Protein AF-A0A553UEZ7-F1 (afdb_monomer)

Nearest PDB structures (foldseek):
  8urk-assembly1_B  TM=8.971E-01  e=1.470E-05  Burkholderia cenocepacia
  2zif-assembly1_A  TM=9.315E-01  e=8.477E-04  Thermus thermophilus
  5hfj-assembly1_A  TM=8.922E-01  e=2.448E-03  Helicobacter pylori 26695
  3egi-assembly1_D  TM=8.583E-01  e=1.918E-02  Homo sapiens
  3egi-assembly1_C  TM=7.714E-01  e=2.313E-02  Homo sapiens

Foldseek 3Di:
DDDDDDDDDDDDDDPPPPPPDPPRDDDDDDDPVPDPDPPDDDLVVLLVVCVSADVAGEAEAQDCQLQSNLLSCLVVVHHYDYHHDDPVRVVNNVVSNVVSNVVVVPPD

Secondary structure (DSSP, 8-state):
----------SSSPPSSPP----S-------GGG-SSTTPPPHHHHHHHHTTSPTT-EEEETT-TTTHHHHHHHHTT-EEEE--S-HHHHHHHHHHHHHHHHHGGG--

Organism: NCBI:txid2316080

Sequence (108 aa):
QQCEFILWGTKGELPSREPDYHYGYVQAYLHASKKQHATQKPTEVLKHLLEIVPKGGVVLDCFCGSGSTGVACVQLGLDFIGIEKSKEYAKIAQENLKRAMGAEGLFA

InterPro domains:
  IPR001091 Restriction/modification DNA-methyltransferase [PR00508] (37-54)
  IPR001091 Restriction/modification DNA-methyltransferase [PR00508] (55-73)
  IPR001091 Restriction/modification DNA-methyltransferase [PR00508] (78-98)
  IPR002941 DNA methylase N-4/N-6 [PF01555] (32-95)
  IPR029063 S-adenosyl-L-methionine-dependent methyltransferase superfamily [G3DSA:3.40.50.150] (1-104)
  IPR029063 S-adenosyl-L-methionine-dependent methyltransferase superfamily [SSF53335] (2-98)

Mean predicted aligned error: 7.9 Å

Structure (mmCIF, N/CA/C/O backbone):
data_AF-A0A553UEZ7-F1
#
_entry.id   AF-A0A553UEZ7-F1
#
loop_
_atom_site.group_PDB
_atom_site.id
_atom_site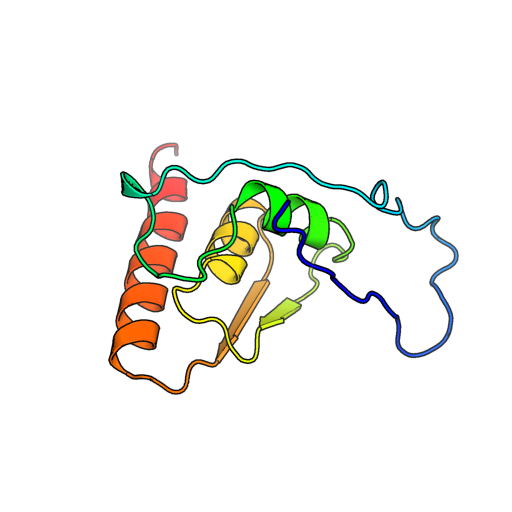.type_symbol
_atom_site.label_atom_id
_atom_site.label_alt_id
_atom_site.label_comp_id
_atom_site.label_asym_id
_atom_site.label_entity_id
_atom_site.label_seq_id
_atom_site.pdbx_PDB_ins_code
_atom_site.Cartn_x
_atom_site.Cartn_y
_atom_site.Cartn_z
_atom_site.occupancy
_atom_site.B_iso_or_equiv
_atom_site.auth_seq_id
_atom_site.auth_comp_id
_atom_site.auth_asym_id
_atom_site.auth_atom_id
_atom_site.pdbx_PDB_model_num
ATOM 1 N N . GLN A 1 1 ? 8.773 21.438 6.651 1.00 49.97 1 GLN A N 1
ATOM 2 C CA . GLN A 1 1 ? 8.290 20.601 5.535 1.00 49.97 1 GLN A CA 1
ATOM 3 C C . GLN A 1 1 ? 8.365 19.152 5.996 1.00 49.97 1 GLN A C 1
ATOM 5 O O . GLN A 1 1 ? 9.460 18.693 6.287 1.00 49.97 1 GLN A O 1
ATOM 10 N N . GLN A 1 2 ? 7.228 18.476 6.183 1.00 76.62 2 GLN A N 1
ATOM 11 C CA . GLN A 1 2 ? 7.202 17.026 6.415 1.00 76.62 2 GLN A CA 1
ATOM 12 C C . GLN A 1 2 ? 7.221 16.363 5.038 1.00 76.62 2 GLN A C 1
ATOM 14 O O . GLN A 1 2 ? 6.222 16.414 4.328 1.00 76.62 2 GLN A O 1
ATOM 19 N N . CYS A 1 3 ? 8.373 15.838 4.632 1.00 78.62 3 CYS A N 1
ATOM 20 C CA . CYS A 1 3 ? 8.471 14.942 3.486 1.00 78.62 3 CYS A CA 1
ATOM 21 C C . CYS A 1 3 ? 8.561 13.506 4.000 1.00 78.62 3 CYS A C 1
ATOM 23 O O . CYS A 1 3 ? 9.053 13.255 5.101 1.00 78.62 3 CYS A O 1
ATOM 25 N N . GLU A 1 4 ? 8.059 12.578 3.204 1.00 84.44 4 GLU A N 1
ATOM 26 C CA . GLU A 1 4 ? 8.214 11.151 3.432 1.00 84.44 4 GLU A CA 1
ATOM 27 C C . GLU A 1 4 ? 8.963 10.565 2.240 1.00 84.44 4 GLU A C 1
ATOM 29 O O . GLU A 1 4 ? 8.833 11.062 1.121 1.00 84.44 4 GLU A O 1
ATOM 34 N N . PHE A 1 5 ? 9.754 9.526 2.488 1.00 85.50 5 PHE A N 1
ATOM 35 C CA . PHE A 1 5 ? 10.585 8.887 1.474 1.00 85.50 5 PHE A CA 1
ATOM 36 C C . PHE A 1 5 ? 10.108 7.462 1.223 1.00 85.50 5 PHE A C 1
ATOM 38 O O . PHE A 1 5 ? 9.680 6.769 2.148 1.00 85.50 5 PHE A O 1
ATOM 45 N N . ILE A 1 6 ? 10.220 7.027 -0.029 1.00 86.25 6 ILE A N 1
ATOM 46 C CA . ILE A 1 6 ? 9.922 5.666 -0.471 1.00 86.25 6 ILE A CA 1
ATOM 47 C C . ILE A 1 6 ? 11.147 5.152 -1.220 1.00 86.25 6 ILE A C 1
ATOM 49 O O . ILE A 1 6 ? 11.765 5.885 -1.990 1.00 86.25 6 ILE A O 1
ATOM 53 N N . LEU A 1 7 ? 11.499 3.892 -0.976 1.00 87.00 7 LEU A N 1
ATOM 54 C CA . LEU A 1 7 ? 12.537 3.187 -1.716 1.00 87.00 7 LEU A CA 1
ATOM 55 C C . LEU A 1 7 ? 11.875 2.234 -2.706 1.00 87.00 7 LEU A C 1
ATOM 57 O O . LEU A 1 7 ? 10.956 1.501 -2.341 1.00 87.00 7 LEU A O 1
ATOM 61 N N . TRP A 1 8 ? 12.369 2.235 -3.941 1.00 84.75 8 TRP A N 1
ATOM 62 C CA . TRP A 1 8 ? 11.927 1.335 -4.997 1.00 84.75 8 TRP A CA 1
ATOM 63 C C . TRP A 1 8 ? 13.088 0.465 -5.471 1.00 84.75 8 TRP A C 1
ATOM 65 O O . TRP A 1 8 ? 14.225 0.926 -5.572 1.00 84.75 8 TRP A O 1
ATOM 75 N N . GLY A 1 9 ? 12.793 -0.800 -5.750 1.00 84.94 9 GLY A N 1
ATOM 76 C CA . GLY A 1 9 ? 13.768 -1.758 -6.240 1.00 84.94 9 GLY A CA 1
ATOM 77 C C . GLY A 1 9 ? 13.093 -3.011 -6.777 1.00 84.94 9 GLY A C 1
ATOM 78 O O . GLY A 1 9 ? 11.962 -3.333 -6.412 1.00 84.94 9 GLY A O 1
ATOM 79 N N . THR A 1 10 ? 13.804 -3.729 -7.638 1.00 85.44 10 THR A N 1
ATOM 80 C CA . THR A 1 10 ? 13.362 -4.997 -8.218 1.00 85.44 10 THR A CA 1
ATOM 81 C C . THR A 1 10 ? 14.296 -6.121 -7.783 1.00 85.44 10 THR A C 1
ATOM 83 O O . THR A 1 10 ? 15.469 -5.909 -7.470 1.00 85.44 10 THR A O 1
ATOM 86 N N . LYS A 1 11 ? 13.779 -7.350 -7.742 1.00 87.94 11 LYS A N 1
ATOM 87 C CA . LYS A 1 11 ? 14.613 -8.540 -7.572 1.00 87.94 11 LYS A CA 1
ATOM 88 C C . LYS A 1 11 ? 15.017 -9.055 -8.952 1.00 87.94 11 LYS A C 1
ATOM 90 O O . LYS A 1 11 ? 14.172 -9.591 -9.661 1.00 87.94 11 LYS A O 1
ATOM 95 N N . GLY A 1 12 ? 16.303 -8.966 -9.279 1.00 86.00 12 GLY A N 1
ATOM 96 C CA . GLY A 1 12 ? 16.844 -9.413 -10.566 1.00 86.00 12 GLY A CA 1
ATOM 97 C C . GLY A 1 12 ? 16.911 -8.284 -11.590 1.00 86.00 12 GLY A C 1
ATOM 98 O O . GLY A 1 12 ? 16.982 -7.113 -11.220 1.00 86.00 12 GLY A O 1
ATOM 99 N N . GLU A 1 13 ? 16.923 -8.644 -12.872 1.00 76.56 13 GLU A N 1
ATOM 100 C CA . GLU A 1 13 ? 16.994 -7.663 -13.954 1.00 76.56 13 GLU A CA 1
ATOM 101 C C . GLU A 1 13 ? 15.737 -6.796 -14.002 1.00 76.56 13 GLU A C 1
ATOM 103 O O . GLU A 1 13 ? 14.617 -7.256 -13.759 1.00 76.56 13 GLU A O 1
ATOM 108 N N . LEU A 1 14 ? 15.936 -5.519 -14.321 1.00 69.00 14 LEU A N 1
ATOM 109 C CA . LEU A 1 14 ? 14.829 -4.627 -14.605 1.00 69.00 14 LEU A CA 1
ATOM 110 C C . LEU A 1 14 ? 14.162 -5.120 -15.900 1.00 69.00 14 LEU A C 1
ATOM 112 O O . LEU A 1 14 ? 14.870 -5.283 -16.898 1.00 69.00 14 LEU A O 1
ATOM 116 N N . PRO A 1 15 ? 12.844 -5.383 -15.926 1.00 66.62 15 PRO A N 1
ATOM 117 C CA . PRO A 1 15 ? 12.181 -5.707 -17.182 1.00 66.62 15 PRO A CA 1
ATOM 118 C C . PRO A 1 15 ? 12.462 -4.598 -18.204 1.00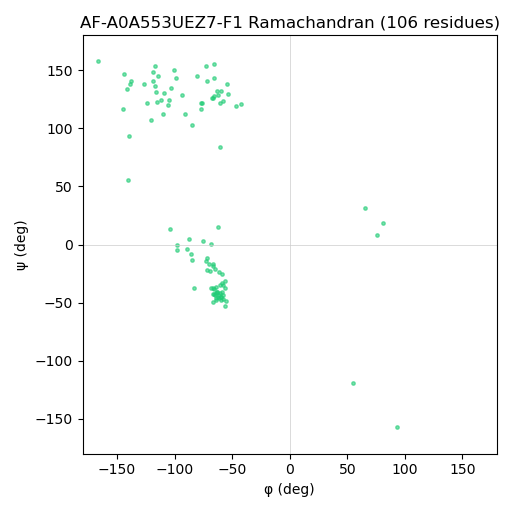 66.62 15 PRO A C 1
ATOM 120 O O . PRO A 1 15 ? 12.411 -3.425 -17.863 1.00 66.62 15 PRO A O 1
ATOM 123 N N . SER A 1 16 ? 12.745 -4.966 -19.457 1.00 60.97 16 SER A N 1
ATOM 124 C CA . SER A 1 16 ? 13.089 -4.023 -20.540 1.00 60.97 16 SER A CA 1
ATOM 125 C C . SER A 1 16 ? 11.935 -3.122 -20.989 1.00 60.97 16 SER A C 1
ATOM 127 O O . SER A 1 16 ? 12.086 -2.327 -21.916 1.00 60.97 16 SER A O 1
ATOM 129 N N . ARG A 1 17 ? 10.765 -3.266 -20.363 1.00 61.22 17 ARG A N 1
ATOM 130 C CA . ARG A 1 17 ? 9.701 -2.274 -20.457 1.00 61.22 17 ARG A CA 1
ATOM 131 C C . ARG A 1 17 ? 10.241 -1.055 -19.736 1.00 61.22 17 ARG A C 1
ATOM 133 O O . ARG A 1 17 ? 10.669 -1.215 -18.596 1.00 61.22 17 ARG A O 1
ATOM 140 N N . GLU A 1 18 ? 10.258 0.110 -20.379 1.00 53.31 18 GLU A N 1
ATOM 141 C CA . GLU A 1 18 ? 10.532 1.337 -19.634 1.00 53.31 18 GLU A CA 1
ATOM 142 C C . GLU A 1 18 ? 9.666 1.297 -18.371 1.00 53.31 18 GLU A C 1
ATOM 144 O O . GLU A 1 18 ? 8.446 1.131 -18.486 1.00 53.31 18 GLU A O 1
ATOM 149 N N . PRO A 1 19 ? 10.246 1.314 -17.160 1.00 53.00 19 PRO A N 1
ATOM 150 C CA . PRO A 1 19 ? 9.431 1.692 -16.033 1.00 53.00 19 PRO A CA 1
ATOM 151 C C . PRO A 1 19 ? 8.977 3.113 -16.357 1.00 53.00 19 PRO A C 1
ATOM 153 O O . PRO A 1 19 ? 9.816 3.990 -16.558 1.00 53.00 19 PRO A O 1
ATOM 156 N N . ASP A 1 20 ? 7.669 3.341 -16.417 1.00 53.75 20 ASP A N 1
ATOM 157 C CA . ASP A 1 20 ? 7.131 4.677 -16.200 1.00 53.75 20 ASP A CA 1
ATOM 158 C C . ASP A 1 20 ? 7.554 5.059 -14.773 1.00 53.75 20 ASP A C 1
ATOM 160 O O . ASP A 1 20 ? 6.876 4.774 -13.789 1.00 53.75 20 ASP A O 1
ATOM 164 N N . TYR A 1 21 ? 8.778 5.561 -14.617 1.00 58.75 21 TYR A N 1
ATOM 165 C CA . TYR A 1 21 ? 9.295 5.986 -13.330 1.00 58.75 21 TYR A CA 1
ATOM 166 C C . TYR A 1 21 ? 8.436 7.145 -12.843 1.00 58.75 21 TYR A C 1
ATOM 168 O O . TYR A 1 21 ? 8.186 8.119 -13.553 1.00 58.75 21 TYR A O 1
ATOM 176 N N . HIS A 1 22 ? 8.019 7.059 -11.589 1.00 59.38 22 HIS A N 1
ATOM 177 C CA . HIS A 1 22 ? 7.308 8.140 -10.936 1.00 59.38 22 HIS A CA 1
ATOM 178 C C . HIS A 1 22 ? 8.242 9.341 -10.778 1.00 59.38 22 HIS A C 1
ATOM 180 O O . HIS A 1 22 ? 9.350 9.205 -10.249 1.00 59.38 22 HIS A O 1
ATOM 186 N N . TYR A 1 23 ? 7.795 10.520 -11.229 1.00 54.91 23 TYR A N 1
ATOM 187 C CA . TYR A 1 23 ? 8.414 11.801 -10.886 1.00 54.91 23 TYR A CA 1
ATOM 188 C C . TYR A 1 23 ? 8.744 11.761 -9.392 1.00 54.91 23 TYR A C 1
ATOM 190 O O . TYR A 1 23 ? 7.849 11.534 -8.580 1.00 54.91 23 TYR A O 1
ATOM 198 N N . GLY A 1 24 ? 10.022 11.919 -9.027 1.00 68.50 24 GLY A N 1
ATOM 199 C CA . GLY A 1 24 ? 10.560 11.664 -7.677 1.00 68.50 24 GLY A CA 1
ATOM 200 C C . GLY A 1 24 ? 9.987 12.532 -6.544 1.00 68.50 24 GLY A C 1
ATOM 201 O O . GLY A 1 24 ? 10.567 12.605 -5.464 1.00 68.50 24 GLY A O 1
ATOM 202 N N . TYR A 1 25 ? 8.868 13.208 -6.790 1.00 73.00 25 TYR A N 1
ATOM 203 C CA . TYR A 1 25 ? 8.112 14.019 -5.865 1.00 73.00 25 TYR A CA 1
ATOM 204 C C . TYR A 1 25 ? 6.608 13.898 -6.150 1.00 73.00 25 TYR A C 1
ATOM 206 O O . TYR A 1 25 ? 6.126 14.330 -7.196 1.00 73.00 25 TYR A O 1
ATOM 214 N N . VAL A 1 26 ? 5.859 13.367 -5.182 1.00 75.12 26 VAL A N 1
ATOM 215 C CA . VAL A 1 26 ? 4.390 13.348 -5.194 1.00 75.12 26 VAL A CA 1
ATOM 216 C C . VAL A 1 26 ? 3.893 14.207 -4.041 1.00 75.12 26 VAL A C 1
ATOM 218 O O . VAL A 1 26 ? 4.216 13.951 -2.880 1.00 75.12 26 VAL A O 1
ATOM 221 N N . GLN A 1 27 ? 3.083 15.220 -4.347 1.00 75.62 27 GLN A N 1
ATOM 222 C CA . GLN A 1 27 ? 2.447 16.062 -3.339 1.00 75.62 27 GLN A CA 1
ATOM 223 C C . GLN A 1 27 ? 0.969 15.708 -3.228 1.00 75.62 27 GLN A C 1
ATOM 225 O O . GLN A 1 27 ? 0.211 15.838 -4.185 1.00 75.62 27 GLN A O 1
ATOM 230 N N . ALA A 1 28 ? 0.546 15.295 -2.038 1.00 74.75 28 ALA A N 1
ATOM 231 C CA . ALA A 1 28 ? -0.850 15.006 -1.757 1.00 7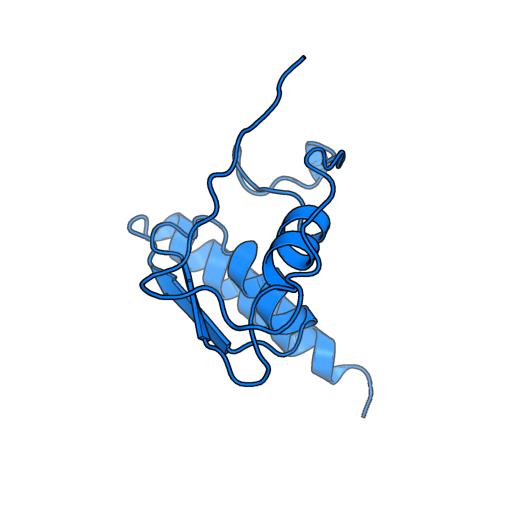4.75 28 ALA A CA 1
ATOM 232 C C . ALA A 1 28 ? -1.251 15.558 -0.390 1.00 74.75 28 ALA A C 1
ATOM 234 O O . ALA A 1 28 ? -0.500 15.481 0.583 1.00 74.75 28 ALA A O 1
ATOM 235 N N . TYR A 1 29 ? -2.462 16.105 -0.321 1.00 70.94 29 TYR A N 1
ATOM 236 C CA . TYR A 1 29 ? -3.026 16.677 0.895 1.00 70.94 29 TYR A CA 1
ATOM 237 C C . TYR A 1 29 ? -4.068 15.727 1.482 1.00 70.94 29 TYR A C 1
ATOM 239 O O . TYR A 1 29 ? -5.046 15.382 0.822 1.00 70.94 29 TYR A O 1
ATOM 247 N N . LEU A 1 30 ? -3.890 15.336 2.747 1.00 66.12 30 LEU A N 1
ATOM 248 C CA . LEU A 1 30 ? -4.911 14.613 3.503 1.00 66.12 30 LEU A CA 1
ATOM 249 C C . LEU A 1 30 ? -5.474 15.527 4.587 1.00 66.12 30 LEU A C 1
ATOM 251 O O . LEU A 1 30 ? -4.780 15.868 5.545 1.00 66.12 30 LEU A O 1
ATOM 255 N N . HIS A 1 31 ? -6.740 15.919 4.451 1.00 63.06 31 HIS A N 1
ATOM 256 C CA . HIS A 1 31 ? -7.427 16.656 5.507 1.00 63.06 31 HIS A CA 1
ATOM 257 C C . HIS A 1 31 ? -7.509 15.793 6.772 1.00 63.06 31 HIS A C 1
ATOM 259 O O . HIS A 1 31 ? -7.968 14.653 6.719 1.00 63.06 31 HIS A O 1
ATOM 265 N N . ALA A 1 32 ? -7.092 16.345 7.915 1.00 59.47 32 ALA A N 1
ATOM 266 C CA . ALA A 1 32 ? -7.044 15.626 9.191 1.00 59.47 32 ALA A CA 1
ATOM 267 C C . ALA A 1 32 ? -8.403 15.030 9.602 1.00 59.47 32 ALA A C 1
ATOM 269 O O . ALA A 1 32 ? -8.443 13.952 10.179 1.00 59.47 32 ALA A O 1
ATOM 270 N N . SER A 1 33 ? -9.513 15.674 9.227 1.00 58.50 33 SER A N 1
ATOM 271 C CA . SER A 1 33 ? -10.879 15.189 9.475 1.00 58.50 33 SER A CA 1
ATOM 272 C C . SER A 1 33 ? -11.253 13.915 8.709 1.00 58.50 33 SER A C 1
ATOM 274 O O . SER A 1 33 ? -12.229 13.263 9.062 1.00 58.50 33 SER A O 1
ATOM 276 N N . LYS A 1 34 ? -10.495 13.546 7.668 1.00 60.06 34 LYS A N 1
ATOM 277 C CA . LYS A 1 34 ? -10.682 12.301 6.907 1.00 60.06 34 LYS A CA 1
ATOM 278 C C . LYS A 1 34 ? -9.732 11.182 7.347 1.00 60.06 34 LYS A C 1
ATOM 280 O O . LYS A 1 34 ? -9.850 10.071 6.839 1.00 60.06 34 LYS A O 1
ATOM 285 N N . LYS A 1 35 ? -8.801 11.453 8.273 1.00 57.84 35 LYS A N 1
ATOM 286 C CA . LYS A 1 35 ? -7.872 10.443 8.787 1.00 57.84 35 LYS A CA 1
ATOM 287 C C . LYS A 1 35 ? -8.582 9.545 9.791 1.00 57.84 35 LYS A C 1
ATOM 289 O O . LYS A 1 35 ? -8.957 9.990 10.868 1.00 57.84 35 LYS A O 1
ATOM 294 N N . GLN A 1 36 ? -8.689 8.264 9.463 1.00 59.47 36 GLN A N 1
ATOM 295 C CA . GLN A 1 36 ? -9.066 7.236 10.442 1.00 59.47 36 GLN A CA 1
ATOM 296 C C . GLN A 1 36 ? -7.859 6.719 11.235 1.00 59.47 36 GLN A C 1
ATOM 298 O O . GLN A 1 36 ? -8.021 6.051 12.250 1.00 59.47 36 GLN A O 1
ATOM 303 N N . HIS A 1 37 ? -6.644 7.031 10.775 1.00 59.72 37 HIS A N 1
ATOM 304 C CA . HIS A 1 37 ? -5.401 6.652 11.428 1.00 59.72 37 HIS A CA 1
ATOM 305 C C . HIS A 1 37 ? -4.345 7.751 11.284 1.00 59.72 37 HIS A C 1
ATOM 307 O O . HIS A 1 37 ? -4.271 8.421 10.250 1.00 59.72 37 HIS A O 1
ATOM 313 N N . ALA A 1 38 ? -3.489 7.907 12.298 1.00 56.00 38 ALA A N 1
ATOM 314 C CA . ALA A 1 38 ? -2.470 8.956 12.344 1.00 56.00 38 ALA A CA 1
ATOM 315 C C . ALA A 1 38 ? -1.535 8.934 11.116 1.00 56.00 38 ALA A C 1
ATOM 317 O O . ALA A 1 38 ? -1.195 9.992 10.573 1.00 56.00 38 ALA A O 1
ATOM 318 N N . THR A 1 39 ? -1.186 7.735 10.636 1.00 60.91 39 THR A N 1
ATOM 319 C CA . THR A 1 39 ? -0.225 7.509 9.540 1.00 60.91 39 THR A CA 1
ATOM 320 C C . THR A 1 39 ? -0.865 7.137 8.198 1.00 60.91 39 THR A C 1
ATOM 322 O O . THR A 1 39 ? -0.155 6.698 7.294 1.00 60.91 39 THR A O 1
ATOM 325 N N . GLN A 1 40 ? -2.186 7.302 8.045 1.00 67.69 40 GLN A N 1
ATOM 326 C CA . GLN A 1 40 ? -2.877 6.978 6.793 1.00 67.69 40 GLN A CA 1
ATOM 327 C C . GLN A 1 40 ? -2.288 7.782 5.623 1.00 67.69 40 GLN A C 1
ATOM 329 O O . GLN A 1 40 ? -2.253 9.016 5.670 1.00 67.69 40 GLN A O 1
ATOM 334 N N . LYS A 1 41 ? -1.827 7.080 4.580 1.00 77.62 41 LYS A N 1
ATOM 335 C CA . LYS A 1 41 ? -1.348 7.704 3.341 1.00 77.62 41 LYS A CA 1
ATOM 336 C C . LYS A 1 41 ? -2.535 8.079 2.448 1.00 77.62 41 LYS A C 1
ATOM 338 O O . LYS A 1 41 ? -3.526 7.345 2.434 1.00 77.62 41 LYS A O 1
ATOM 343 N N . PRO A 1 42 ? -2.466 9.191 1.696 1.00 81.75 42 PRO A N 1
ATOM 344 C CA . PRO A 1 42 ? -3.478 9.511 0.697 1.00 81.75 42 PRO A CA 1
ATOM 345 C C . PRO A 1 42 ? -3.568 8.409 -0.363 1.00 81.75 42 PRO A C 1
ATOM 347 O O . PRO A 1 42 ? -2.549 8.003 -0.917 1.00 81.75 42 PRO A O 1
ATOM 350 N N . THR A 1 43 ? -4.783 7.955 -0.675 1.00 82.56 43 THR A N 1
ATOM 351 C CA . THR A 1 43 ? -5.010 6.875 -1.650 1.00 82.56 43 THR A CA 1
ATOM 352 C C . THR A 1 43 ? -4.459 7.211 -3.033 1.00 82.56 43 THR A C 1
ATOM 354 O O . THR A 1 43 ? -3.952 6.322 -3.698 1.00 82.56 43 THR A O 1
ATOM 357 N N . GLU A 1 44 ? -4.471 8.482 -3.441 1.00 82.88 44 GLU A N 1
ATOM 358 C CA . GLU A 1 44 ? -3.912 8.910 -4.733 1.00 82.88 44 GLU A CA 1
ATOM 359 C C . GLU A 1 44 ? -2.397 8.685 -4.830 1.00 82.88 44 GLU A C 1
ATOM 361 O O . GLU A 1 44 ? -1.908 8.254 -5.868 1.00 82.88 44 GLU A O 1
ATOM 366 N N . VAL A 1 45 ? -1.656 8.872 -3.728 1.00 86.50 45 VAL A N 1
ATOM 367 C CA . VAL A 1 45 ? -0.222 8.530 -3.687 1.00 86.50 45 VAL A CA 1
ATOM 368 C C . VAL A 1 45 ? -0.045 7.026 -3.855 1.00 86.50 45 VAL A C 1
ATOM 370 O O . VAL A 1 45 ? 0.816 6.589 -4.605 1.00 86.50 45 VAL A O 1
ATOM 373 N N . LEU A 1 46 ? -0.875 6.229 -3.178 1.00 89.94 46 LEU A N 1
ATOM 374 C CA . LEU A 1 46 ? -0.795 4.771 -3.257 1.00 89.94 46 LEU A CA 1
ATOM 375 C C . LEU A 1 46 ? -1.153 4.257 -4.651 1.00 89.94 46 LEU A C 1
ATOM 377 O O . LEU A 1 46 ? -0.450 3.396 -5.155 1.00 89.94 46 LEU A O 1
ATOM 381 N N . LYS A 1 47 ? -2.194 4.799 -5.291 1.00 88.56 47 LYS A N 1
ATOM 382 C CA . LYS A 1 47 ? -2.556 4.434 -6.666 1.00 88.56 47 LYS A CA 1
ATOM 383 C C . LYS A 1 47 ? -1.408 4.680 -7.626 1.00 88.56 47 LYS A C 1
ATOM 385 O O . LYS A 1 47 ? -1.081 3.782 -8.387 1.00 88.56 47 LYS A O 1
ATOM 390 N N . HIS A 1 48 ? -0.782 5.852 -7.525 1.00 86.50 48 HIS A N 1
ATOM 391 C CA . HIS A 1 48 ? 0.376 6.183 -8.339 1.00 86.50 48 HIS A CA 1
ATOM 392 C C . HIS A 1 48 ? 1.486 5.145 -8.152 1.00 86.50 48 HIS A C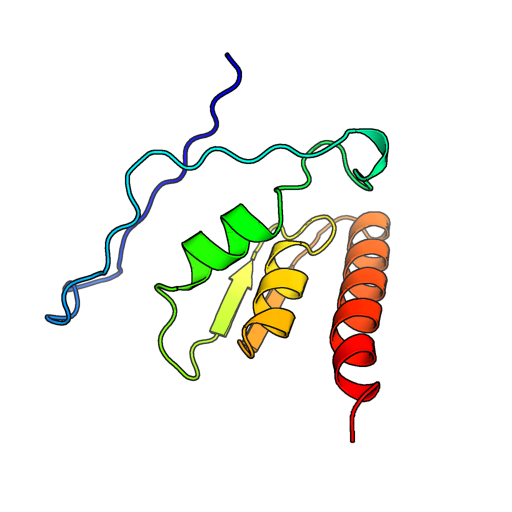 1
ATOM 394 O O . HIS A 1 48 ? 1.889 4.514 -9.113 1.00 86.50 48 HIS A O 1
ATOM 400 N N . LEU A 1 49 ? 1.884 4.858 -6.906 1.00 87.75 49 LEU A N 1
ATOM 401 C CA . LEU A 1 49 ? 2.916 3.852 -6.612 1.00 87.75 49 LEU A CA 1
ATOM 402 C C . LEU A 1 49 ? 2.583 2.442 -7.121 1.00 87.75 49 LEU A C 1
ATOM 404 O O . LEU A 1 49 ? 3.491 1.636 -7.300 1.00 87.75 49 LEU A O 1
ATOM 408 N N . LEU A 1 50 ? 1.300 2.117 -7.289 1.00 90.06 50 LEU A N 1
ATOM 409 C CA . LEU A 1 50 ? 0.83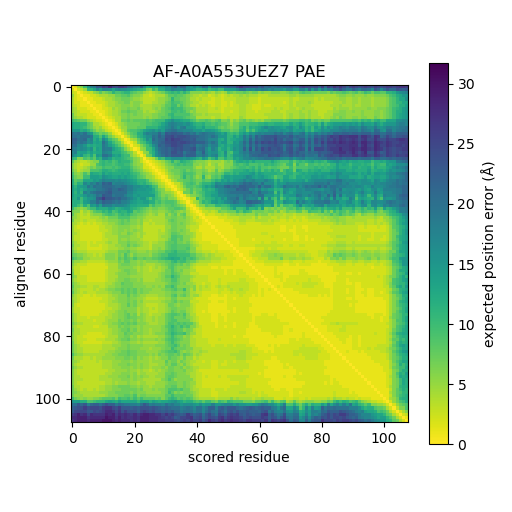0 0.807 -7.731 1.00 90.06 50 LEU A CA 1
ATOM 410 C C . LEU A 1 50 ? 0.791 0.656 -9.259 1.00 90.06 50 LEU A C 1
ATOM 412 O O . LEU A 1 50 ? 0.615 -0.464 -9.730 1.00 90.06 50 LEU A O 1
ATOM 416 N N . GLU A 1 51 ? 1.011 1.719 -10.039 1.00 86.00 51 GLU A N 1
ATOM 417 C CA . GLU A 1 51 ? 1.071 1.648 -11.512 1.00 86.00 51 GLU A CA 1
ATOM 418 C C . GLU A 1 51 ? 2.204 0.731 -12.007 1.00 86.00 51 GLU A C 1
ATOM 420 O O . GLU A 1 51 ? 2.111 0.146 -13.084 1.00 86.00 51 GLU A O 1
ATOM 425 N N . ILE A 1 52 ? 3.242 0.523 -11.189 1.00 84.06 52 ILE A N 1
ATOM 426 C CA . ILE A 1 52 ? 4.339 -0.414 -11.480 1.00 84.06 52 ILE A CA 1
ATOM 427 C C . ILE A 1 52 ? 3.896 -1.885 -11.493 1.00 84.06 52 ILE A C 1
ATOM 429 O O . ILE A 1 52 ? 4.638 -2.753 -11.962 1.00 84.06 52 ILE A O 1
ATOM 433 N N . VAL A 1 53 ? 2.743 -2.199 -10.897 1.00 87.69 53 VAL A N 1
ATOM 434 C CA . VAL A 1 53 ? 2.283 -3.575 -10.722 1.00 87.69 53 VAL A CA 1
ATOM 435 C C . VAL A 1 53 ? 1.759 -4.083 -12.068 1.00 87.69 53 VAL A C 1
ATOM 437 O O . VAL A 1 53 ? 0.837 -3.498 -12.635 1.00 87.69 53 VAL A O 1
ATOM 440 N N . PRO A 1 54 ? 2.309 -5.183 -12.613 1.00 85.12 54 PRO A N 1
ATOM 441 C CA . PRO A 1 54 ? 1.827 -5.719 -13.876 1.00 85.12 54 PRO A CA 1
ATOM 442 C C . PRO A 1 54 ? 0.390 -6.231 -13.733 1.00 85.12 54 PRO A C 1
ATOM 444 O O . PRO A 1 54 ? -0.034 -6.661 -12.661 1.00 85.12 54 PRO A O 1
ATOM 447 N N . LYS A 1 55 ? -0.350 -6.265 -14.845 1.00 84.50 55 LYS A N 1
ATOM 448 C CA . LYS A 1 55 ? -1.695 -6.854 -14.888 1.00 84.50 55 LYS A CA 1
ATOM 449 C C . LYS A 1 55 ? -1.683 -8.290 -14.344 1.00 84.50 55 LYS A C 1
ATOM 451 O O . LYS A 1 55 ? -0.890 -9.111 -14.801 1.00 84.50 55 LYS A O 1
ATOM 456 N N . GLY A 1 56 ? -2.585 -8.584 -13.407 1.00 87.44 56 GLY A N 1
ATOM 457 C CA . GLY A 1 56 ? -2.648 -9.875 -12.709 1.00 87.44 56 GLY A CA 1
ATOM 458 C C . GLY A 1 56 ? -1.566 -10.069 -11.639 1.00 87.44 56 GLY A C 1
ATOM 459 O O . GLY A 1 56 ? -1.408 -11.172 -11.124 1.00 87.44 56 GLY A O 1
ATOM 460 N N . GLY A 1 57 ? -0.789 -9.028 -11.328 1.00 90.19 57 GLY A N 1
ATOM 461 C CA . GLY A 1 57 ? 0.133 -9.011 -10.201 1.00 90.19 57 GLY A CA 1
ATOM 462 C C . GLY A 1 57 ? -0.602 -8.908 -8.865 1.00 90.19 57 GLY A C 1
ATOM 463 O O . GLY A 1 57 ? -1.695 -8.350 -8.782 1.00 90.19 57 GLY A O 1
ATOM 464 N N . VAL A 1 58 ? 0.036 -9.426 -7.814 1.00 95.69 58 VAL A N 1
ATOM 465 C CA . VAL A 1 58 ? -0.479 -9.395 -6.439 1.00 95.69 58 VAL A CA 1
ATOM 466 C C . VAL A 1 58 ? 0.352 -8.426 -5.608 1.00 95.69 58 VAL A C 1
ATOM 468 O O . VAL A 1 58 ? 1.582 -8.512 -5.582 1.00 95.69 58 VAL A O 1
ATOM 471 N N . VAL A 1 59 ? -0.321 -7.528 -4.898 1.00 96.44 59 VAL A N 1
ATOM 472 C CA . VAL A 1 59 ? 0.293 -6.559 -3.987 1.00 96.44 59 VAL A CA 1
ATOM 473 C C . VAL A 1 59 ? 0.319 -7.129 -2.573 1.00 96.44 59 VAL A C 1
ATOM 475 O O . VAL A 1 59 ? -0.711 -7.553 -2.053 1.00 96.44 59 VAL A O 1
ATOM 478 N N . LEU A 1 60 ? 1.485 -7.103 -1.926 1.00 97.12 60 LEU A N 1
ATOM 479 C CA . LEU A 1 60 ? 1.654 -7.490 -0.524 1.00 97.12 60 LEU A CA 1
ATOM 480 C C . LEU A 1 60 ? 2.008 -6.268 0.326 1.00 97.12 60 LEU A C 1
ATOM 482 O O . LEU A 1 60 ? 3.020 -5.614 0.083 1.00 97.12 60 LEU A O 1
ATOM 486 N N . ASP A 1 61 ? 1.219 -6.019 1.368 1.00 96.19 61 ASP A N 1
ATOM 487 C CA . ASP A 1 61 ? 1.522 -5.032 2.405 1.00 96.19 61 ASP A CA 1
ATOM 488 C C . ASP A 1 61 ? 1.607 -5.717 3.775 1.00 96.19 61 ASP A C 1
ATOM 490 O O . ASP A 1 61 ? 0.601 -6.133 4.356 1.00 96.19 61 ASP A O 1
ATOM 494 N N . CYS A 1 62 ? 2.830 -5.854 4.290 1.00 96.94 62 CYS A N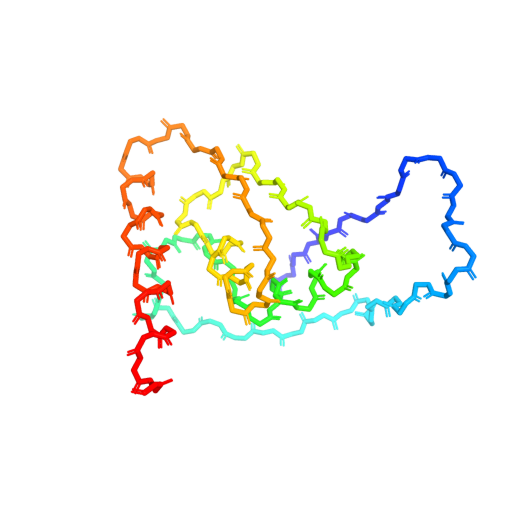 1
ATOM 495 C CA . CYS A 1 62 ? 3.107 -6.553 5.545 1.00 96.94 62 CYS A CA 1
ATOM 496 C C . CYS A 1 62 ? 2.673 -5.782 6.804 1.00 96.94 62 CYS A C 1
ATOM 498 O O . CYS A 1 62 ? 2.670 -6.367 7.889 1.00 96.94 62 CYS A O 1
ATOM 500 N N . PHE A 1 63 ? 2.364 -4.487 6.681 1.00 94.69 63 PHE A N 1
ATOM 501 C CA . PHE A 1 63 ? 2.025 -3.598 7.796 1.00 94.69 63 PHE A CA 1
ATOM 502 C C . PHE A 1 63 ? 0.893 -2.656 7.380 1.00 94.69 63 PHE A C 1
ATOM 504 O O . PHE A 1 63 ? 1.021 -1.430 7.426 1.00 94.69 63 PHE A O 1
ATOM 511 N N . CYS A 1 64 ? -0.217 -3.241 6.932 1.00 93.06 64 CYS A N 1
ATOM 512 C CA . CYS A 1 64 ? -1.213 -2.512 6.154 1.00 93.06 64 CYS A CA 1
ATOM 513 C C . CYS A 1 64 ? -2.034 -1.494 6.964 1.00 93.06 64 CYS A C 1
ATOM 515 O O . CYS A 1 64 ? -2.734 -0.659 6.376 1.00 93.06 64 CYS A O 1
ATOM 517 N N . GLY A 1 65 ? -1.962 -1.523 8.301 1.00 92.38 65 GLY A N 1
ATOM 518 C CA . GLY A 1 65 ? -2.624 -0.565 9.179 1.00 92.38 65 GLY A CA 1
ATOM 519 C C . GLY A 1 65 ? -4.124 -0.499 8.908 1.00 92.38 65 GLY A C 1
ATOM 520 O O . GLY A 1 65 ? -4.836 -1.488 9.020 1.00 92.38 65 GLY A O 1
ATOM 521 N N . SER A 1 66 ? -4.614 0.681 8.517 1.00 91.62 66 SER A N 1
ATOM 522 C CA . SER A 1 66 ? -6.029 0.903 8.164 1.00 91.62 66 SER A CA 1
ATOM 523 C C . SER A 1 66 ? -6.456 0.357 6.788 1.00 91.62 66 SER A C 1
ATOM 525 O O . SER A 1 66 ? -7.598 0.575 6.378 1.00 91.62 66 SER A O 1
ATOM 527 N N . GLY A 1 67 ? -5.557 -0.314 6.060 1.00 93.12 67 GLY A N 1
ATOM 528 C CA . GLY A 1 67 ? -5.842 -0.985 4.789 1.00 93.12 67 GLY A CA 1
ATOM 529 C C . GLY A 1 67 ? -5.863 -0.076 3.558 1.00 93.12 67 GLY A C 1
ATOM 530 O O . GLY A 1 67 ? -6.423 -0.460 2.534 1.00 93.12 67 GLY A O 1
ATOM 531 N N . SER A 1 68 ? -5.271 1.123 3.619 1.00 93.12 68 SER A N 1
ATOM 532 C CA . SER A 1 68 ? -5.305 2.092 2.510 1.00 93.12 68 SER A CA 1
ATOM 533 C C . SER A 1 68 ? -4.673 1.565 1.217 1.00 93.12 68 SER A C 1
ATOM 535 O O . SER A 1 68 ? -5.182 1.869 0.140 1.00 93.12 68 SER A O 1
ATOM 537 N N . THR A 1 69 ? -3.617 0.749 1.316 1.00 95.19 69 THR A N 1
ATOM 538 C CA . THR A 1 69 ? -2.977 0.084 0.166 1.00 95.19 69 THR A CA 1
ATOM 539 C C . THR A 1 69 ? -3.959 -0.848 -0.531 1.00 95.19 69 THR A C 1
ATOM 541 O O . THR A 1 69 ? -4.131 -0.777 -1.743 1.00 95.19 69 THR A O 1
ATOM 544 N N . GLY A 1 70 ? -4.684 -1.654 0.245 1.00 95.06 70 GLY A N 1
ATOM 545 C CA . GLY A 1 70 ? -5.693 -2.561 -0.285 1.00 95.06 70 GLY A CA 1
ATOM 546 C C . GLY A 1 70 ? -6.893 -1.838 -0.896 1.00 95.06 70 GLY A C 1
ATOM 547 O O . GLY A 1 70 ? -7.378 -2.248 -1.942 1.00 95.06 70 GLY A O 1
ATOM 548 N N . VAL A 1 71 ? -7.334 -0.717 -0.313 1.00 94.38 71 VAL A N 1
ATOM 549 C CA . VAL A 1 71 ? -8.379 0.128 -0.923 1.00 94.38 71 VAL A CA 1
ATOM 550 C C . VAL A 1 71 ? -7.934 0.666 -2.287 1.00 94.38 71 VAL A C 1
ATOM 552 O O . VAL A 1 71 ? -8.730 0.663 -3.223 1.00 94.38 71 VAL A O 1
ATOM 555 N N . ALA A 1 72 ? -6.676 1.104 -2.415 1.00 93.69 72 ALA A N 1
ATOM 556 C CA . ALA A 1 72 ? -6.123 1.523 -3.703 1.00 93.69 72 ALA A CA 1
ATOM 557 C C . ALA A 1 72 ? -6.070 0.355 -4.702 1.00 93.69 72 ALA A C 1
ATOM 559 O O . ALA A 1 72 ? -6.445 0.540 -5.854 1.00 93.69 72 ALA A O 1
ATOM 560 N N . CYS A 1 73 ? -5.682 -0.844 -4.251 1.00 95.06 73 CYS A N 1
ATOM 561 C CA . CYS A 1 73 ? -5.663 -2.047 -5.086 1.00 95.06 73 CYS A CA 1
ATOM 562 C C . CYS A 1 73 ? -7.054 -2.389 -5.629 1.00 95.06 73 CYS A C 1
ATOM 564 O O . CYS A 1 73 ? -7.187 -2.571 -6.833 1.00 95.06 73 CYS A O 1
ATOM 566 N N . VAL A 1 74 ? -8.091 -2.386 -4.779 1.00 93.56 74 VAL A N 1
ATOM 567 C CA . VAL A 1 74 ? -9.483 -2.623 -5.208 1.00 93.56 74 VAL A CA 1
ATOM 568 C C . VAL A 1 74 ? -9.881 -1.635 -6.306 1.00 93.56 74 VAL A C 1
ATOM 570 O O . VAL A 1 74 ? -10.336 -2.049 -7.360 1.00 93.56 74 VAL A O 1
ATOM 573 N N . GLN A 1 75 ? -9.621 -0.339 -6.113 1.00 91.44 75 GLN A N 1
ATOM 574 C CA . GLN A 1 75 ? -9.963 0.698 -7.100 1.00 91.44 75 GLN A CA 1
ATOM 575 C C . GLN A 1 75 ? -9.192 0.584 -8.425 1.00 91.44 75 GLN A C 1
ATOM 577 O O . GLN A 1 75 ? -9.623 1.155 -9.425 1.00 91.44 75 GLN A O 1
ATOM 582 N N . LEU A 1 76 ? -8.048 -0.103 -8.427 1.00 91.00 76 LEU A N 1
ATOM 583 C CA . LEU A 1 76 ? -7.232 -0.369 -9.613 1.00 91.00 76 LEU A CA 1
ATOM 584 C C . LEU A 1 76 ? -7.480 -1.767 -10.207 1.00 91.00 76 LEU A C 1
ATOM 586 O O . LEU A 1 76 ? -6.852 -2.117 -11.205 1.00 91.00 76 LEU A O 1
ATOM 590 N N . GLY A 1 77 ? -8.361 -2.576 -9.608 1.00 92.44 77 GLY A N 1
ATOM 591 C CA . GLY A 1 77 ? -8.580 -3.966 -10.011 1.00 92.44 77 GLY A CA 1
ATOM 592 C C . GLY A 1 77 ? -7.360 -4.871 -9.792 1.00 92.44 77 GLY A C 1
ATOM 593 O O . GLY A 1 77 ? -7.128 -5.788 -10.579 1.00 92.44 77 GLY A O 1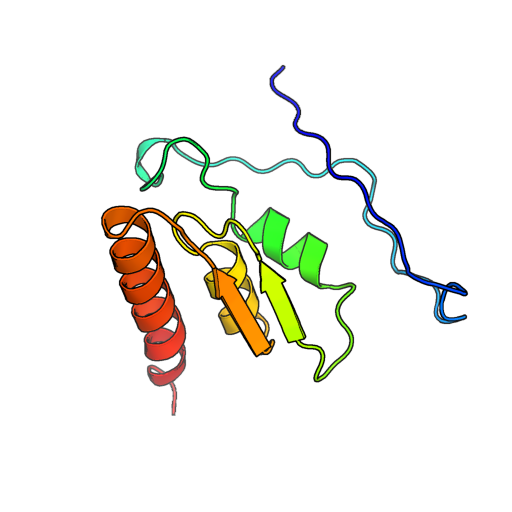
ATOM 594 N N . LEU A 1 78 ? -6.551 -4.592 -8.764 1.00 93.88 78 LEU A N 1
ATOM 595 C CA . LEU A 1 78 ? -5.372 -5.375 -8.384 1.00 93.88 78 LEU A CA 1
ATOM 596 C C . LEU A 1 78 ? -5.685 -6.331 -7.228 1.00 93.88 78 LEU A C 1
ATOM 598 O O . LEU A 1 78 ? -6.379 -5.969 -6.274 1.00 93.88 78 LEU A O 1
ATOM 602 N N . ASP A 1 79 ? -5.079 -7.517 -7.267 1.00 95.25 79 ASP A N 1
ATOM 603 C CA . ASP A 1 79 ? -5.116 -8.461 -6.151 1.00 95.25 79 ASP A CA 1
ATOM 604 C C . ASP A 1 79 ? -4.246 -7.960 -4.989 1.00 95.25 79 ASP A C 1
ATOM 606 O O . ASP A 1 79 ? -3.151 -7.426 -5.187 1.00 95.25 79 ASP A O 1
ATOM 610 N N . PHE A 1 80 ? -4.715 -8.154 -3.754 1.00 96.50 80 PHE A N 1
ATOM 611 C CA . PHE A 1 80 ? -4.074 -7.612 -2.555 1.00 96.50 80 PHE A CA 1
ATOM 612 C C . PHE A 1 80 ? -4.048 -8.603 -1.387 1.00 96.50 80 PHE A C 1
ATOM 614 O O . PHE A 1 80 ? -5.052 -9.238 -1.062 1.00 96.50 80 PHE A O 1
ATOM 621 N N . ILE A 1 81 ? -2.910 -8.659 -0.693 1.00 97.62 81 ILE A N 1
ATOM 622 C CA . ILE A 1 81 ? -2.715 -9.365 0.574 1.00 97.62 81 ILE A CA 1
ATOM 623 C C . ILE A 1 81 ? -2.198 -8.361 1.607 1.00 97.62 81 ILE A C 1
ATOM 625 O O . ILE A 1 81 ? -1.142 -7.756 1.432 1.00 97.62 81 ILE A O 1
ATOM 629 N N . GLY A 1 82 ? -2.931 -8.205 2.710 1.00 96.69 82 GLY A N 1
ATOM 630 C CA . GLY A 1 82 ? -2.560 -7.324 3.815 1.00 96.69 82 GLY A CA 1
ATOM 631 C C . GLY A 1 82 ? -2.324 -8.094 5.109 1.00 96.69 82 GLY A C 1
ATOM 632 O O . GLY A 1 82 ? -3.126 -8.955 5.470 1.00 96.69 82 GLY A O 1
ATOM 633 N N . ILE A 1 83 ? -1.256 -7.750 5.827 1.00 97.88 83 ILE A N 1
ATOM 634 C CA . ILE A 1 83 ? -0.955 -8.266 7.166 1.00 97.88 83 ILE A CA 1
ATOM 635 C C . ILE A 1 83 ? -0.988 -7.095 8.150 1.00 97.88 83 ILE A C 1
ATOM 637 O O . ILE A 1 83 ? -0.381 -6.053 7.919 1.00 97.88 83 ILE A O 1
ATOM 641 N N . GLU A 1 84 ? -1.699 -7.275 9.262 1.00 96.00 84 GLU A N 1
ATOM 642 C CA . GLU A 1 84 ? -1.757 -6.305 10.354 1.00 96.00 84 GLU A CA 1
ATOM 643 C C . GLU A 1 84 ? -1.766 -7.042 11.696 1.00 96.00 84 GLU A C 1
ATOM 645 O O . GLU A 1 84 ? -2.482 -8.028 11.885 1.00 96.00 84 GLU A O 1
ATOM 650 N N . LYS A 1 85 ? -0.946 -6.570 12.638 1.00 96.94 85 LYS A N 1
ATOM 651 C CA . LYS A 1 85 ? -0.761 -7.195 13.952 1.00 96.94 85 LYS A CA 1
ATOM 652 C C . LYS A 1 85 ? -1.851 -6.778 14.938 1.00 96.94 85 LYS A C 1
ATOM 654 O O . LYS A 1 85 ? -2.267 -7.579 15.777 1.00 96.94 85 LYS A O 1
ATOM 659 N N . SER A 1 86 ? -2.285 -5.520 14.887 1.00 96.31 86 SER A N 1
ATOM 660 C CA . SER A 1 86 ? -3.323 -4.994 15.770 1.00 96.31 86 SER A CA 1
ATOM 661 C C . SER A 1 86 ? -4.700 -5.461 15.314 1.00 96.31 86 SER A C 1
ATOM 663 O O . SER A 1 86 ? -5.144 -5.142 14.214 1.00 96.31 86 SER A O 1
ATOM 665 N N . LYS A 1 87 ? -5.428 -6.159 16.192 1.00 95.94 87 LYS A N 1
ATOM 666 C CA . LYS A 1 87 ? -6.807 -6.597 15.912 1.00 95.94 87 LYS A CA 1
ATOM 667 C C . LYS A 1 87 ? -7.742 -5.427 15.596 1.00 95.94 87 LYS A C 1
ATOM 669 O O . LYS A 1 87 ? -8.644 -5.572 14.777 1.00 95.94 87 LYS A O 1
ATOM 674 N N . GLU A 1 88 ? -7.528 -4.285 16.243 1.00 94.38 88 GLU A N 1
ATOM 675 C CA . GLU A 1 88 ? -8.316 -3.073 16.020 1.00 94.38 88 GLU A CA 1
ATOM 676 C C . GLU A 1 88 ? -8.091 -2.518 14.609 1.00 94.38 88 GLU A C 1
ATOM 678 O O . GLU A 1 88 ? -9.053 -2.320 13.867 1.00 94.38 88 GLU A O 1
ATOM 683 N N . TYR A 1 89 ? -6.829 -2.364 14.190 1.00 92.25 89 TYR A N 1
ATOM 684 C CA . TYR A 1 89 ? -6.517 -1.888 12.839 1.00 92.25 89 TYR A CA 1
ATOM 685 C C . TYR A 1 89 ? -6.896 -2.897 11.763 1.00 92.25 89 TYR A C 1
ATOM 687 O O . TYR A 1 89 ? -7.447 -2.499 10.742 1.00 92.25 89 TYR A O 1
ATOM 695 N N . ALA A 1 90 ? -6.724 -4.194 12.023 1.00 94.50 90 ALA A N 1
ATOM 696 C CA . ALA A 1 90 ? -7.188 -5.240 11.122 1.00 94.50 90 ALA A CA 1
ATOM 697 C C . ALA A 1 90 ? -8.707 -5.154 10.883 1.00 94.50 90 ALA A C 1
ATOM 699 O O . ALA A 1 90 ? -9.157 -5.286 9.745 1.00 94.50 90 ALA A O 1
ATOM 700 N N . LYS A 1 91 ? -9.506 -4.873 11.924 1.00 95.12 91 LYS A N 1
ATOM 701 C CA . LYS A 1 91 ? -10.955 -4.671 11.781 1.00 95.12 91 LYS A CA 1
ATOM 702 C C . LYS A 1 91 ? -11.272 -3.438 10.927 1.00 95.12 91 LYS A C 1
ATOM 704 O O . LYS A 1 91 ? -12.085 -3.533 10.010 1.00 95.12 91 LYS A O 1
ATOM 709 N N . ILE A 1 92 ? -10.595 -2.315 11.178 1.00 93.88 92 ILE A N 1
ATOM 710 C CA . ILE A 1 92 ? -10.744 -1.085 10.381 1.00 93.88 92 ILE A CA 1
ATOM 711 C C . ILE A 1 92 ? -10.382 -1.344 8.908 1.00 93.88 92 ILE A C 1
ATOM 713 O O . ILE A 1 92 ? -11.130 -0.959 8.010 1.00 93.88 92 ILE A O 1
ATOM 717 N N . ALA A 1 93 ? -9.275 -2.044 8.647 1.00 93.50 93 ALA A N 1
ATOM 718 C CA . ALA A 1 93 ? -8.852 -2.416 7.300 1.00 93.50 93 ALA A CA 1
ATOM 719 C C . ALA A 1 93 ? -9.899 -3.274 6.582 1.00 93.50 93 ALA A C 1
ATOM 721 O O . ALA A 1 93 ? -10.241 -2.992 5.435 1.00 93.50 93 ALA A O 1
ATOM 722 N N . GLN A 1 94 ? -10.459 -4.277 7.263 1.00 94.56 94 GLN A N 1
ATOM 723 C CA . GLN A 1 94 ? -11.524 -5.119 6.715 1.00 94.56 94 GLN A CA 1
ATOM 724 C C . GLN A 1 94 ? -12.786 -4.318 6.371 1.00 94.56 94 GLN A C 1
ATOM 726 O O . GLN A 1 94 ? -13.374 -4.532 5.314 1.00 94.56 94 GLN A O 1
ATOM 731 N N . GLU A 1 95 ? -13.216 -3.399 7.237 1.00 94.12 95 GLU A N 1
ATOM 732 C CA . GLU A 1 95 ? -14.379 -2.538 6.980 1.00 94.12 95 GLU A CA 1
ATOM 733 C C . GLU A 1 95 ? -14.145 -1.605 5.785 1.00 94.12 95 GLU A C 1
ATOM 735 O O . GLU A 1 95 ? -15.025 -1.451 4.934 1.00 94.12 95 GLU A O 1
ATOM 740 N N . ASN A 1 96 ? -12.948 -1.025 5.679 1.00 92.19 96 ASN A N 1
ATOM 741 C CA . ASN A 1 96 ? -12.572 -0.161 4.563 1.00 92.19 96 ASN A CA 1
ATOM 742 C C . ASN A 1 96 ? -12.499 -0.926 3.237 1.00 92.19 96 ASN A C 1
ATOM 744 O O . ASN A 1 96 ? -13.034 -0.448 2.236 1.00 92.19 96 ASN A O 1
ATOM 748 N N . LEU A 1 97 ? -11.919 -2.128 3.238 1.00 92.88 97 LEU A N 1
ATOM 749 C CA . LEU A 1 97 ? -11.889 -3.016 2.074 1.00 92.88 97 LEU A CA 1
ATOM 750 C C . LEU A 1 97 ? -13.296 -3.434 1.640 1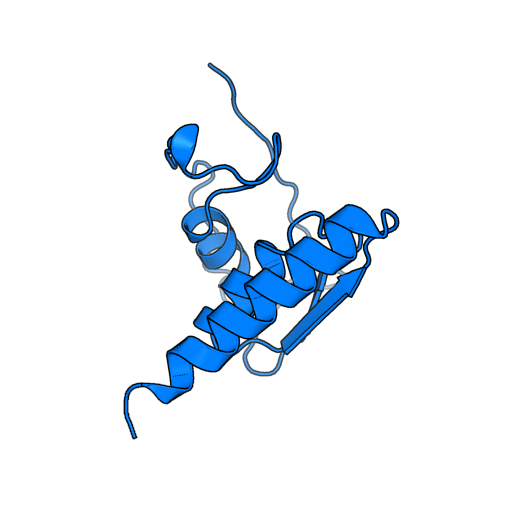.00 92.88 97 LEU A C 1
ATOM 752 O O . LEU A 1 97 ? -13.621 -3.343 0.461 1.00 92.88 97 LEU A O 1
ATOM 756 N N . LYS A 1 98 ? -14.164 -3.825 2.583 1.00 93.38 98 LYS A N 1
ATOM 757 C CA . LYS A 1 98 ? -15.571 -4.148 2.287 1.00 93.38 98 LYS A CA 1
ATOM 758 C C . LYS A 1 98 ? -16.302 -2.972 1.651 1.00 93.38 98 LYS A C 1
ATOM 760 O O . LYS A 1 98 ? -17.027 -3.165 0.682 1.00 93.38 98 LYS A O 1
ATOM 765 N N . ARG A 1 99 ? -16.105 -1.758 2.175 1.00 91.44 99 ARG A N 1
ATOM 766 C CA . ARG A 1 99 ? -16.705 -0.545 1.605 1.00 91.44 99 ARG A CA 1
ATOM 767 C C . ARG A 1 99 ? -16.193 -0.277 0.189 1.00 91.44 99 ARG A C 1
ATOM 769 O O . ARG A 1 99 ? -16.991 0.091 -0.663 1.00 91.44 99 ARG A O 1
ATOM 776 N N . ALA A 1 100 ? -14.896 -0.468 -0.055 1.00 90.50 100 ALA A N 1
ATOM 777 C CA . ALA A 1 100 ? -14.302 -0.289 -1.377 1.00 90.50 100 ALA A CA 1
ATOM 778 C C . ALA A 1 100 ? -14.856 -1.301 -2.394 1.00 90.50 100 ALA A C 1
ATOM 780 O O . ALA A 1 100 ? -15.305 -0.888 -3.455 1.00 90.50 100 ALA A O 1
ATOM 781 N N . MET A 1 101 ? -14.915 -2.589 -2.038 1.00 88.62 101 MET A N 1
ATOM 782 C CA . MET A 1 101 ? -15.471 -3.642 -2.903 1.00 88.62 101 MET A CA 1
ATOM 783 C C . MET A 1 101 ? -16.978 -3.464 -3.144 1.00 88.62 101 MET A C 1
ATOM 785 O O . MET A 1 101 ? -17.467 -3.683 -4.243 1.00 88.62 101 MET A O 1
ATOM 789 N N . GLY A 1 102 ? -17.733 -3.033 -2.127 1.00 80.94 102 GLY A N 1
ATOM 790 C CA . GLY A 1 102 ? -19.171 -2.781 -2.259 1.00 80.94 102 GLY A CA 1
ATOM 791 C C . GLY A 1 102 ? -19.516 -1.563 -3.124 1.00 80.94 102 GLY A C 1
ATOM 792 O O . GLY A 1 102 ? -20.614 -1.501 -3.670 1.00 80.94 102 GLY A O 1
ATOM 793 N N . ALA A 1 103 ? -18.595 -0.607 -3.278 1.00 60.72 103 ALA A N 1
ATOM 794 C CA . ALA A 1 103 ? -18.787 0.552 -4.148 1.00 60.72 103 ALA A CA 1
ATOM 795 C C . ALA A 1 103 ? -18.729 0.195 -5.646 1.00 60.72 103 ALA A C 1
ATOM 797 O O . ALA A 1 103 ? -19.309 0.921 -6.450 1.00 60.72 103 ALA A O 1
ATOM 798 N N . GLU A 1 104 ? -18.106 -0.929 -6.020 1.00 52.38 104 GLU A N 1
ATOM 799 C CA . GLU A 1 104 ? -18.143 -1.441 -7.401 1.00 52.38 104 GLU A CA 1
ATOM 800 C C . GLU A 1 104 ? -19.526 -1.987 -7.797 1.00 52.38 104 GLU A C 1
ATOM 802 O O . GLU A 1 104 ? -19.832 -2.093 -8.979 1.00 52.38 104 GLU A O 1
ATOM 807 N N . GLY A 1 105 ? -20.403 -2.273 -6.827 1.00 43.38 105 GLY A N 1
ATOM 808 C CA . GLY A 1 105 ? -21.745 -2.813 -7.064 1.00 43.38 105 GLY A CA 1
ATOM 809 C C . GLY A 1 105 ? -22.852 -1.780 -7.314 1.00 43.38 105 GLY A C 1
ATOM 810 O O . GLY A 1 105 ? -24.013 -2.172 -7.380 1.00 43.38 105 GLY A O 1
ATOM 811 N N . LEU A 1 106 ? -22.547 -0.476 -7.409 1.00 42.62 106 LEU A N 1
ATOM 812 C CA . LEU A 1 106 ? -23.575 0.568 -7.588 1.00 42.62 106 LEU A CA 1
ATOM 813 C C . LEU A 1 106 ? -23.913 0.878 -9.060 1.00 42.62 106 LEU A C 1
ATOM 815 O O . LEU A 1 106 ? -24.821 1.664 -9.319 1.00 42.62 106 LEU A O 1
ATOM 819 N N . PHE A 1 107 ? -23.222 0.251 -10.015 1.00 42.78 107 PHE A N 1
ATOM 820 C CA . PHE A 1 107 ? -23.568 0.297 -11.435 1.00 42.78 107 PHE A CA 1
ATOM 821 C C . PHE A 1 107 ? -23.364 -1.080 -12.077 1.00 42.78 107 PHE A C 1
ATOM 823 O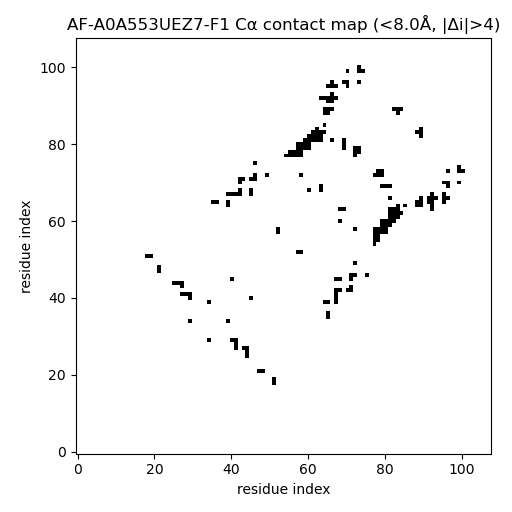 O . PHE A 1 107 ? -22.272 -1.404 -12.539 1.00 42.78 107 PHE A O 1
ATOM 830 N N . ALA A 1 108 ? -24.437 -1.866 -12.110 1.00 36.06 108 ALA A N 1
ATOM 831 C CA . ALA A 1 108 ? -24.687 -2.919 -13.089 1.00 36.06 108 ALA A CA 1
ATOM 832 C C . ALA A 1 108 ? -26.199 -2.994 -13.328 1.00 36.06 108 ALA A C 1
ATOM 834 O O . ALA A 1 108 ? -26.945 -2.952 -12.321 1.00 36.06 108 ALA A O 1
#

Radius of gyration: 14.94 Å; Cα contacts (8 Å, |Δi|>4): 110; chains: 1; bounding box: 42×30×37 Å

pLDDT: mean 80.71, std 15.93, range [36.06, 97.88]

Solvent-accessible surface area (backbone atoms only — not comparable to full-atom values): 7086 Å² total; per-residue (Å²): 135,94,79,87,86,84,88,86,86,75,88,73,80,78,67,90,60,78,73,86,71,73,70,95,70,84,89,83,87,72,62,73,93,74,53,91,46,98,80,66,67,54,48,70,61,48,42,58,70,48,66,80,56,56,92,93,40,73,47,77,36,80,71,34,48,62,24,49,64,48,37,29,25,55,79,68,75,38,49,65,48,74,34,53,88,48,69,69,37,39,51,47,14,51,53,46,39,51,53,48,60,56,61,66,68,78,74,128